Protein AF-A0A2X4U454-F1 (afdb_monomer_lite)

InterPro domains:
  IPR057238 Domain of unknown function DUF7916 [PF25509] (4-115)

pLDDT: mean 76.77, std 23.79, range [28.81, 98.44]

Radius of gyration: 18.76 Å; chains: 1; bounding box: 49×46×43 Å

Sequence (146 aa):
MTWGDKLVLVTGKMHGAGIVRESGSQLINERDIALFVENGADIVLLPAPGTIPGMSQEKVAALIAFTQQQGALAMTAIGTSQEGADVQTLRQIALMSKMAGADLHHIGDTGYLGLRCRKTSSPTAWRFAACATLIPAWLARLTASR

Structure (mmCIF, N/CA/C/O backbone):
data_AF-A0A2X4U454-F1
#
_entry.id   AF-A0A2X4U454-F1
#
loop_
_atom_site.group_PDB
_atom_site.id
_atom_site.type_symbol
_atom_site.label_atom_id
_atom_site.label_alt_id
_atom_site.label_comp_id
_atom_site.label_asym_id
_atom_site.label_entity_id
_atom_site.label_seq_id
_atom_site.pdbx_PDB_ins_code
_atom_site.Cartn_x
_atom_site.Cartn_y
_atom_site.Cartn_z
_atom_site.occupancy
_atom_site.B_iso_or_equiv
_atom_site.auth_seq_id
_atom_site.auth_comp_id
_atom_site.auth_asym_id
_atom_site.auth_atom_id
_atom_site.pdbx_PDB_model_num
ATOM 1 N N . MET A 1 1 ? -11.903 -8.002 14.519 1.00 58.75 1 MET A N 1
ATOM 2 C CA . MET A 1 1 ? -12.860 -7.477 13.523 1.00 58.75 1 MET A CA 1
ATOM 3 C C . MET A 1 1 ? -13.503 -8.672 12.830 1.00 58.75 1 MET A C 1
ATOM 5 O O . MET A 1 1 ? -12.766 -9.498 12.309 1.00 58.75 1 MET A O 1
ATOM 9 N N . THR A 1 2 ? -14.824 -8.844 12.904 1.00 68.81 2 THR A N 1
ATOM 10 C CA . THR A 1 2 ? -15.542 -9.952 12.244 1.00 68.81 2 THR A CA 1
ATOM 11 C C . THR A 1 2 ? -16.588 -9.369 11.297 1.00 68.81 2 THR A C 1
ATOM 13 O O . THR A 1 2 ? -17.513 -8.682 11.728 1.00 68.81 2 THR A O 1
ATOM 16 N N . TRP A 1 3 ? -16.400 -9.599 9.996 1.00 76.00 3 TRP A N 1
ATOM 17 C CA . TRP A 1 3 ? -17.219 -8.998 8.937 1.00 76.00 3 TRP A CA 1
ATOM 18 C C . TRP A 1 3 ? -18.470 -9.820 8.618 1.00 76.00 3 TRP A C 1
ATOM 20 O O . TRP A 1 3 ? -19.524 -9.236 8.405 1.00 76.00 3 TRP A O 1
ATOM 30 N N . GLY A 1 4 ? -18.409 -11.155 8.686 1.00 85.25 4 GLY A N 1
ATOM 31 C CA . GLY A 1 4 ? -19.569 -12.011 8.397 1.00 85.25 4 GLY A CA 1
ATOM 32 C C . GLY A 1 4 ? -20.170 -11.690 7.025 1.00 85.25 4 GLY A C 1
ATOM 33 O O . GLY A 1 4 ? -19.436 -11.638 6.044 1.00 85.25 4 GLY A O 1
ATOM 34 N N . ASP A 1 5 ? -21.471 -11.398 6.988 1.00 88.12 5 ASP A N 1
ATOM 35 C CA . ASP A 1 5 ? -22.212 -11.032 5.768 1.00 88.12 5 ASP A CA 1
ATOM 36 C C . ASP A 1 5 ? -22.156 -9.524 5.432 1.00 88.12 5 ASP A C 1
ATOM 38 O O . ASP A 1 5 ? -22.908 -9.037 4.585 1.00 88.12 5 ASP A O 1
ATOM 42 N N . LYS A 1 6 ? -21.307 -8.745 6.117 1.00 87.00 6 LYS A N 1
ATOM 43 C CA . LYS A 1 6 ? -21.176 -7.298 5.889 1.00 87.00 6 LYS A CA 1
ATOM 44 C C . LYS A 1 6 ? -20.309 -7.010 4.665 1.00 87.00 6 LYS A C 1
ATOM 46 O O . LYS A 1 6 ? -19.283 -7.652 4.448 1.00 87.00 6 LYS A O 1
ATOM 51 N N . LEU A 1 7 ? -20.705 -5.991 3.903 1.00 90.38 7 LEU A N 1
ATOM 52 C CA . LEU A 1 7 ? -19.894 -5.430 2.826 1.00 90.38 7 LEU A CA 1
ATOM 53 C C . LEU A 1 7 ? -18.606 -4.825 3.404 1.00 90.38 7 LEU A C 1
ATOM 55 O O . LEU A 1 7 ? -18.667 -4.148 4.426 1.00 90.38 7 LEU A O 1
ATOM 59 N N . VAL A 1 8 ? -17.477 -5.060 2.728 1.00 93.19 8 VAL A N 1
ATOM 60 C CA . VAL A 1 8 ? -16.178 -4.449 3.043 1.00 93.19 8 VAL A CA 1
ATOM 61 C C . VAL A 1 8 ? -15.881 -3.366 2.012 1.00 93.19 8 VAL A C 1
ATOM 63 O O . VAL A 1 8 ? -15.851 -3.641 0.809 1.00 9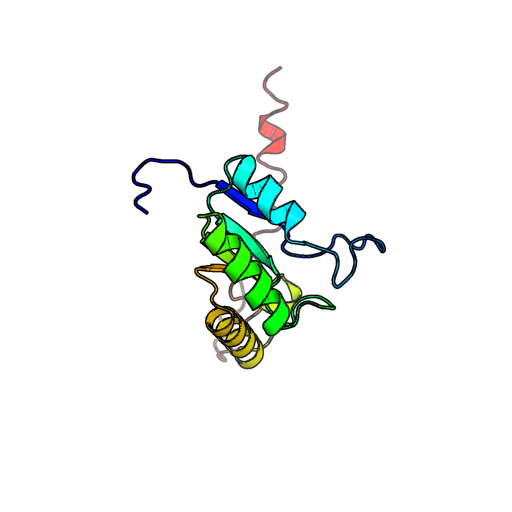3.19 8 VAL A O 1
ATOM 66 N N . LEU A 1 9 ? -15.639 -2.145 2.478 1.00 94.38 9 LEU A N 1
ATOM 67 C CA . LEU A 1 9 ? -15.281 -0.996 1.661 1.00 94.38 9 LEU A CA 1
ATOM 68 C C . LEU A 1 9 ? -13.766 -0.798 1.648 1.00 94.38 9 LEU A C 1
ATOM 70 O O . LEU A 1 9 ? -13.141 -0.468 2.655 1.00 94.38 9 LEU A O 1
ATOM 74 N N . VAL A 1 10 ? -13.182 -0.975 0.466 1.00 94.75 10 VAL A N 1
ATOM 75 C CA . VAL A 1 10 ? -11.762 -0.730 0.212 1.00 94.75 10 VAL A CA 1
ATOM 76 C C . VAL A 1 10 ? -11.627 0.541 -0.615 1.00 94.75 10 VAL A C 1
ATOM 78 O O . VAL A 1 10 ? -12.197 0.632 -1.701 1.00 94.75 10 VAL A O 1
ATOM 81 N N . THR A 1 11 ? -10.857 1.513 -0.136 1.00 93.69 11 THR A N 1
ATOM 82 C CA . THR A 1 11 ? -10.597 2.761 -0.869 1.00 93.69 11 THR A CA 1
ATOM 83 C C . THR A 1 11 ? -9.153 3.197 -0.700 1.00 93.69 11 THR A C 1
ATOM 85 O O . THR A 1 11 ? -8.499 2.856 0.278 1.00 93.69 11 THR A O 1
ATOM 88 N N . GLY A 1 12 ? -8.628 3.951 -1.654 1.00 90.12 12 GLY A N 1
ATOM 89 C CA . GLY A 1 12 ? -7.272 4.468 -1.581 1.00 90.12 12 GLY A CA 1
ATOM 90 C C . GLY A 1 12 ? -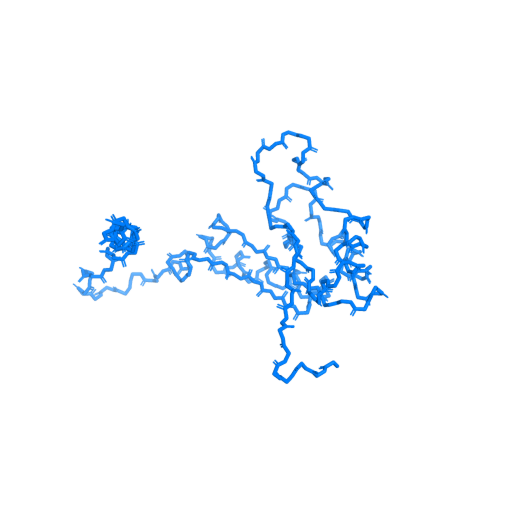6.690 4.719 -2.958 1.00 90.12 12 GLY A C 1
ATOM 91 O O . GLY A 1 12 ? -7.414 4.861 -3.944 1.00 90.12 12 GLY A O 1
ATOM 92 N N . LYS A 1 13 ? -5.361 4.785 -3.026 1.00 88.06 13 LYS A N 1
ATOM 93 C CA . LYS A 1 13 ? -4.642 5.093 -4.264 1.00 88.06 13 LYS A CA 1
ATOM 94 C C . LYS A 1 13 ? -3.514 4.093 -4.483 1.00 88.06 13 LYS A C 1
ATOM 96 O O . LYS A 1 13 ? -2.620 3.967 -3.655 1.00 88.06 13 LYS A O 1
ATOM 101 N N . MET A 1 14 ? -3.556 3.411 -5.626 1.00 80.88 14 MET A N 1
ATOM 102 C CA . MET A 1 14 ? -2.571 2.396 -6.020 1.00 80.88 14 MET A CA 1
ATOM 103 C C . MET A 1 14 ? -1.392 2.994 -6.797 1.00 80.88 14 MET A C 1
ATOM 105 O O . MET A 1 14 ? -0.245 2.608 -6.592 1.00 80.88 14 MET A O 1
ATOM 109 N N . HIS A 1 15 ? -1.666 3.956 -7.679 1.00 77.56 15 HIS A N 1
ATOM 110 C CA . HIS A 1 15 ? -0.680 4.674 -8.486 1.00 77.56 15 HIS A CA 1
ATOM 111 C C . HIS A 1 15 ? -1.224 6.055 -8.883 1.00 77.56 15 HIS A C 1
ATOM 113 O O . HIS A 1 15 ? -2.422 6.315 -8.780 1.00 77.56 15 HIS A O 1
ATOM 119 N N . GLY A 1 16 ? -0.345 6.950 -9.345 1.00 69.25 16 GLY A N 1
ATOM 120 C CA . GLY A 1 16 ? -0.750 8.240 -9.911 1.00 69.25 16 GLY A CA 1
ATOM 121 C C . GLY A 1 16 ? -1.204 8.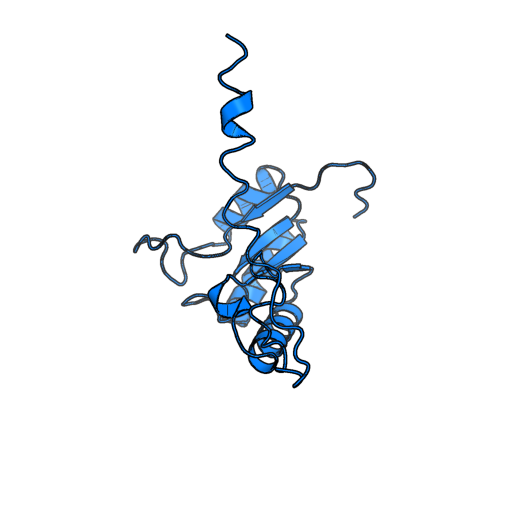107 -11.366 1.00 69.25 16 GLY A C 1
ATOM 122 O O . GLY A 1 16 ? -0.651 7.306 -12.117 1.00 69.25 16 GLY A O 1
ATOM 123 N N . ALA A 1 17 ? -2.179 8.914 -11.790 1.00 63.56 17 ALA A N 1
ATOM 124 C CA . ALA A 1 17 ? -2.674 8.958 -13.173 1.00 63.56 17 ALA A CA 1
ATOM 125 C C . ALA A 1 17 ? -1.826 9.863 -14.099 1.00 63.56 17 ALA A C 1
ATOM 127 O O . ALA A 1 17 ? -2.336 10.447 -15.050 1.00 63.56 17 ALA A O 1
ATOM 128 N N . GLY A 1 18 ? -0.535 10.048 -13.795 1.00 57.59 18 GLY A N 1
ATOM 129 C CA . GLY A 1 18 ? 0.345 10.952 -14.549 1.00 57.59 18 GLY A CA 1
ATOM 130 C C . GLY A 1 18 ? 0.074 12.450 -14.332 1.00 57.59 18 GLY A C 1
ATOM 131 O O . GLY A 1 18 ? 0.612 13.283 -15.059 1.00 57.59 18 GLY A O 1
ATOM 132 N N . ILE A 1 19 ? -0.730 12.818 -13.329 1.00 58.88 19 ILE A N 1
ATOM 133 C CA . ILE A 1 19 ? -0.966 14.215 -12.949 1.00 58.88 19 ILE A CA 1
ATOM 134 C C . ILE A 1 19 ? 0.257 14.718 -12.182 1.00 58.88 19 ILE A C 1
ATOM 136 O O . ILE A 1 19 ? 0.490 14.298 -11.057 1.00 58.88 19 ILE A O 1
ATOM 140 N N . VAL A 1 20 ? 1.007 15.663 -12.759 1.00 57.28 20 VAL A N 1
ATOM 141 C CA . VAL A 1 20 ? 2.272 16.196 -12.203 1.00 57.28 20 VAL A CA 1
ATOM 142 C C . VAL A 1 20 ? 2.155 16.633 -10.734 1.00 57.28 20 VAL A C 1
ATOM 144 O O . VAL A 1 20 ? 3.107 16.485 -9.976 1.00 57.28 20 VAL A O 1
ATOM 147 N N . ARG A 1 21 ? 0.985 17.134 -10.316 1.00 57.94 21 ARG A N 1
ATOM 148 C CA . ARG A 1 21 ? 0.710 17.553 -8.928 1.00 57.94 21 ARG A CA 1
ATOM 149 C C . ARG A 1 21 ? 0.427 16.402 -7.956 1.00 57.94 21 ARG A C 1
ATOM 151 O O . ARG A 1 21 ? 0.615 16.580 -6.763 1.00 57.94 21 ARG A O 1
ATOM 158 N N . GLU A 1 22 ? 0.003 15.245 -8.455 1.00 58.25 22 GLU A N 1
ATOM 159 C CA . GLU A 1 22 ? -0.174 14.010 -7.676 1.00 58.25 22 GLU A CA 1
ATOM 160 C C . GLU A 1 22 ? 0.997 13.030 -7.873 1.00 58.25 22 GLU A C 1
ATOM 162 O O . GLU A 1 22 ? 1.003 11.923 -7.332 1.00 58.25 22 GLU A O 1
ATOM 167 N N . SER A 1 23 ? 2.000 13.421 -8.662 1.00 56.25 23 SER A N 1
ATOM 168 C CA . SER A 1 23 ? 3.168 12.601 -8.950 1.00 56.25 23 SER A CA 1
ATOM 169 C C . SER A 1 23 ? 4.115 12.557 -7.753 1.00 56.25 23 SER A C 1
ATOM 171 O O . SER A 1 23 ? 4.579 13.577 -7.245 1.00 56.25 23 SER A O 1
ATOM 173 N N . GLY A 1 24 ? 4.465 11.342 -7.344 1.00 61.22 24 GLY A N 1
ATOM 174 C CA . GLY A 1 24 ? 5.492 11.083 -6.346 1.00 61.22 24 GLY A CA 1
ATOM 175 C C . GLY A 1 24 ? 4.970 11.027 -4.910 1.00 61.22 24 GLY A C 1
ATOM 176 O O . GLY A 1 24 ? 3.968 10.376 -4.619 1.00 61.22 24 GLY A O 1
ATOM 177 N N . SER A 1 25 ? 5.667 11.688 -3.983 1.00 58.22 25 SER A N 1
ATOM 178 C CA . SER A 1 25 ? 5.425 11.558 -2.540 1.00 58.22 25 SER A CA 1
ATOM 179 C C . SER A 1 25 ? 4.088 12.146 -2.058 1.00 58.22 25 SER A C 1
ATOM 181 O O . SER A 1 25 ? 3.744 11.960 -0.895 1.00 58.22 25 SER A O 1
ATOM 183 N N . GLN A 1 26 ? 3.318 12.828 -2.903 1.00 68.50 26 GLN A N 1
ATOM 184 C CA . GLN A 1 26 ? 2.059 13.470 -2.505 1.00 68.50 26 GLN A CA 1
ATOM 185 C C . GLN A 1 26 ? 0.809 12.726 -2.984 1.00 68.50 26 GLN A C 1
ATOM 187 O O . GLN A 1 26 ? -0.287 13.260 -2.859 1.00 68.50 26 GLN A O 1
ATOM 192 N N . LEU A 1 27 ? 0.948 11.501 -3.507 1.00 81.56 27 LEU A N 1
ATOM 193 C CA . LEU A 1 27 ? -0.201 10.759 -4.027 1.00 81.56 27 LEU A CA 1
ATOM 194 C C . LEU A 1 27 ? -1.287 10.548 -2.958 1.00 81.56 27 LEU A C 1
ATOM 196 O O . LEU A 1 27 ? -2.462 10.778 -3.238 1.00 81.56 27 LEU A O 1
ATOM 200 N N . ILE A 1 28 ? -0.877 10.124 -1.759 1.00 87.94 28 ILE A N 1
ATOM 201 C CA . ILE A 1 28 ? -1.737 9.868 -0.601 1.00 87.94 28 ILE A CA 1
ATOM 202 C C . ILE A 1 28 ? -1.042 10.346 0.677 1.00 87.94 28 ILE A C 1
ATOM 204 O O . ILE A 1 28 ? 0.166 10.140 0.850 1.00 87.94 28 ILE A O 1
ATOM 208 N N . ASN A 1 29 ? -1.795 11.007 1.553 1.00 91.12 29 ASN A N 1
ATOM 209 C CA . ASN A 1 29 ? -1.330 11.506 2.846 1.00 91.12 29 ASN A CA 1
ATOM 210 C C . ASN A 1 29 ? -2.322 11.160 3.976 1.00 91.12 29 ASN A C 1
ATOM 212 O O . ASN A 1 29 ? -3.417 10.666 3.727 1.00 91.12 29 ASN A O 1
ATOM 216 N N . GLU A 1 30 ? -1.944 11.437 5.224 1.00 94.25 30 GLU A N 1
ATOM 217 C CA . GLU A 1 30 ? -2.760 11.138 6.413 1.00 94.25 30 GLU A CA 1
ATOM 218 C C . GLU A 1 30 ? -4.148 11.795 6.395 1.00 94.25 30 GLU A C 1
ATOM 220 O O . GLU A 1 30 ? -5.107 11.203 6.877 1.00 94.25 30 GLU A O 1
ATOM 225 N N . ARG A 1 31 ? -4.303 12.983 5.795 1.00 93.81 31 ARG A N 1
ATOM 226 C CA . ARG A 1 31 ? -5.618 13.636 5.675 1.00 93.81 31 ARG A CA 1
ATOM 227 C C . ARG A 1 31 ? -6.530 12.871 4.727 1.00 93.81 31 ARG A C 1
ATOM 229 O O . ARG A 1 31 ? -7.705 12.714 5.032 1.00 93.81 31 ARG A O 1
ATOM 236 N N . ASP A 1 32 ? -5.992 12.375 3.613 1.00 93.50 32 ASP A N 1
ATOM 237 C CA . ASP A 1 32 ? -6.758 11.529 2.691 1.00 93.50 32 ASP A CA 1
ATOM 238 C C . ASP A 1 32 ? -7.205 10.246 3.403 1.00 93.50 32 ASP A C 1
ATOM 240 O O . ASP A 1 32 ? -8.361 9.850 3.299 1.00 93.50 32 ASP A O 1
ATOM 244 N N . ILE A 1 33 ? -6.304 9.635 4.182 1.00 95.88 33 ILE A N 1
ATOM 245 C CA . ILE A 1 33 ? -6.594 8.433 4.975 1.00 95.88 33 ILE A CA 1
ATOM 246 C C . ILE A 1 33 ? -7.692 8.713 6.004 1.00 95.88 33 ILE A C 1
ATOM 248 O O . ILE A 1 33 ? -8.650 7.949 6.088 1.00 95.88 33 ILE A O 1
ATOM 252 N N . ALA A 1 34 ? -7.586 9.809 6.758 1.00 96.56 34 ALA A N 1
ATOM 253 C CA . ALA A 1 34 ? -8.602 10.198 7.730 1.00 96.56 34 ALA A CA 1
ATOM 254 C C . ALA A 1 34 ? -9.968 10.377 7.057 1.00 96.56 34 ALA A C 1
ATOM 256 O O . ALA A 1 34 ? -10.940 9.777 7.505 1.00 96.56 34 ALA A O 1
ATOM 257 N N . LEU A 1 35 ? -10.018 11.089 5.926 1.00 96.56 35 LEU A N 1
ATOM 258 C CA . LEU A 1 35 ? -11.244 11.265 5.148 1.00 96.56 35 LEU A CA 1
ATOM 259 C C . LEU A 1 35 ? -11.820 9.928 4.672 1.00 96.56 35 LEU A C 1
ATOM 261 O O . LEU A 1 35 ? -13.028 9.727 4.746 1.00 96.56 35 LEU A O 1
ATOM 265 N N . PHE A 1 36 ? -10.990 9.002 4.194 1.00 95.81 36 PHE A N 1
ATOM 266 C CA . PHE A 1 36 ? -11.458 7.680 3.783 1.00 95.81 36 PHE A CA 1
ATOM 267 C C . PHE A 1 36 ? -12.120 6.930 4.935 1.00 95.81 36 PHE A C 1
ATOM 269 O O . PHE A 1 36 ? -13.245 6.455 4.783 1.00 95.81 36 PHE A O 1
ATOM 276 N N . VAL A 1 37 ? -11.453 6.863 6.086 1.00 96.00 37 VAL A N 1
ATOM 277 C CA . VAL A 1 37 ? -11.966 6.142 7.257 1.00 96.00 37 VAL A CA 1
ATOM 278 C C . VAL A 1 37 ? -13.216 6.823 7.824 1.00 96.00 37 VAL A C 1
ATOM 280 O O . VAL A 1 37 ? -14.200 6.144 8.104 1.00 96.00 37 VAL A O 1
ATOM 283 N N . GLU A 1 38 ? -13.242 8.157 7.899 1.00 96.44 38 GLU A N 1
ATOM 284 C CA . GLU A 1 38 ? -14.419 8.938 8.316 1.00 96.44 38 GLU A CA 1
ATOM 285 C C . GLU A 1 38 ? -15.642 8.694 7.418 1.00 96.44 38 GLU A C 1
ATOM 287 O O . GLU A 1 38 ? -16.774 8.706 7.898 1.00 96.44 38 GLU A O 1
ATOM 292 N N . ASN A 1 39 ? -15.425 8.426 6.126 1.00 95.88 39 ASN A N 1
ATOM 293 C CA . ASN A 1 39 ? -16.485 8.092 5.169 1.00 95.88 39 ASN A CA 1
ATOM 294 C C . ASN A 1 39 ? -16.833 6.588 5.136 1.00 95.88 39 ASN A C 1
ATOM 296 O O . ASN A 1 39 ? -17.590 6.157 4.266 1.00 95.88 39 ASN A O 1
ATOM 300 N N . GLY A 1 40 ? -16.319 5.790 6.078 1.00 94.31 40 GLY A N 1
ATOM 301 C CA . GLY A 1 40 ? -16.664 4.376 6.234 1.00 94.31 40 GLY A CA 1
ATOM 302 C C . GLY A 1 40 ? -15.744 3.405 5.497 1.00 94.31 40 GLY A C 1
ATOM 303 O O . GLY A 1 40 ? -16.165 2.293 5.197 1.00 94.31 40 GLY A O 1
ATOM 304 N N . ALA A 1 41 ? -14.513 3.801 5.169 1.00 96.12 41 ALA A N 1
ATOM 305 C CA . ALA A 1 41 ? -13.527 2.860 4.654 1.00 96.12 41 ALA A CA 1
ATOM 306 C C . ALA A 1 41 ? -13.091 1.860 5.727 1.00 96.12 41 ALA A C 1
ATOM 308 O O . ALA A 1 41 ? -12.589 2.232 6.787 1.00 96.12 41 ALA A O 1
ATOM 309 N N . ASP A 1 42 ? -13.192 0.585 5.381 1.00 96.56 42 ASP A N 1
ATOM 310 C CA . ASP A 1 42 ? -12.794 -0.533 6.227 1.00 96.56 42 ASP A CA 1
ATOM 311 C C . ASP A 1 42 ? -11.328 -0.914 6.004 1.00 96.56 42 ASP A C 1
ATOM 313 O O . ASP A 1 42 ? -10.622 -1.373 6.908 1.00 96.56 42 ASP A O 1
ATOM 317 N N . ILE A 1 43 ? -10.874 -0.726 4.762 1.00 97.44 43 ILE A N 1
ATOM 318 C CA . ILE A 1 43 ? -9.518 -1.005 4.313 1.00 97.44 43 ILE A CA 1
ATOM 319 C C . ILE A 1 43 ? -9.029 0.174 3.479 1.00 97.44 43 ILE A C 1
ATOM 321 O O . ILE A 1 43 ? -9.677 0.583 2.511 1.00 97.44 43 ILE A O 1
ATOM 325 N N . VAL A 1 44 ? -7.845 0.678 3.813 1.00 97.44 44 VAL A N 1
ATOM 326 C CA . VAL A 1 44 ? -7.182 1.733 3.050 1.00 97.44 44 VAL A CA 1
ATOM 327 C C . VAL A 1 44 ? -6.093 1.134 2.165 1.00 97.44 44 VAL A C 1
ATOM 329 O O . VAL A 1 44 ? -5.189 0.445 2.639 1.00 97.44 44 VAL A O 1
ATOM 332 N N . LEU A 1 45 ? -6.185 1.404 0.864 1.00 96.00 45 LEU A N 1
ATOM 333 C CA . LEU A 1 45 ? -5.240 0.967 -0.154 1.00 96.00 45 LEU A CA 1
ATOM 334 C C . LEU A 1 45 ? -4.116 1.999 -0.318 1.00 96.00 45 LEU A C 1
ATOM 336 O O . LEU A 1 45 ? -4.344 3.148 -0.704 1.00 96.00 45 LEU A O 1
ATOM 340 N N . LEU A 1 46 ? -2.889 1.554 -0.066 1.00 95.50 46 LEU A N 1
ATOM 341 C CA . LEU A 1 46 ? -1.655 2.321 -0.163 1.00 95.50 46 LEU A CA 1
ATOM 342 C C . LEU A 1 46 ? -0.742 1.733 -1.255 1.00 95.50 46 LEU A C 1
ATOM 344 O O . LEU A 1 46 ? -0.722 0.515 -1.457 1.00 95.50 46 LEU A O 1
ATOM 348 N N . PRO A 1 47 ? 0.082 2.545 -1.933 1.00 94.31 47 PRO A N 1
ATOM 349 C CA . PRO A 1 47 ? 1.122 2.020 -2.808 1.00 94.31 47 PRO A CA 1
ATOM 350 C C . PRO A 1 47 ? 2.161 1.246 -1.988 1.00 94.31 47 PRO A C 1
ATOM 352 O O . PRO A 1 47 ? 2.599 1.707 -0.931 1.00 94.31 47 PRO A O 1
ATOM 355 N N . ALA A 1 48 ? 2.574 0.076 -2.469 1.00 95.56 48 ALA A N 1
ATOM 356 C CA . ALA A 1 48 ? 3.640 -0.687 -1.827 1.00 95.56 48 ALA A CA 1
ATOM 357 C C . ALA A 1 48 ? 4.999 0.058 -1.868 1.00 95.56 48 ALA A C 1
ATOM 359 O O . ALA A 1 48 ? 5.220 0.919 -2.726 1.00 95.56 48 ALA A O 1
ATOM 360 N N . PRO A 1 49 ? 5.951 -0.269 -0.974 1.00 95.56 49 PRO A N 1
ATOM 361 C CA . PRO A 1 49 ? 7.269 0.359 -0.980 1.00 95.56 49 PRO A CA 1
ATOM 362 C C . PRO A 1 49 ? 7.996 0.180 -2.319 1.00 95.56 49 PRO A C 1
ATOM 364 O O . PRO A 1 49 ? 8.072 -0.925 -2.859 1.00 95.56 49 PRO A O 1
ATOM 367 N N . GLY A 1 50 ? 8.555 1.273 -2.841 1.00 92.19 50 GLY A N 1
ATOM 368 C CA . GLY A 1 50 ? 9.356 1.272 -4.067 1.00 92.19 50 GLY A CA 1
ATOM 369 C C . GLY A 1 50 ? 8.570 1.127 -5.375 1.00 92.19 50 GLY A C 1
ATOM 370 O O . GLY A 1 50 ? 9.191 1.008 -6.429 1.00 92.19 50 GLY A O 1
ATOM 371 N N . THR A 1 51 ? 7.233 1.147 -5.352 1.00 90.31 51 THR A N 1
ATOM 372 C CA . THR A 1 51 ? 6.420 1.009 -6.577 1.00 90.31 51 THR A CA 1
ATOM 373 C C . THR A 1 51 ? 6.122 2.334 -7.266 1.00 90.31 51 THR A C 1
ATOM 375 O O . THR A 1 51 ? 5.942 2.365 -8.483 1.00 90.31 51 THR A O 1
ATOM 378 N N . ILE A 1 52 ? 6.125 3.434 -6.510 1.00 88.25 52 ILE A N 1
ATOM 379 C CA . ILE A 1 52 ? 5.983 4.798 -7.021 1.00 88.25 52 ILE A CA 1
ATOM 380 C C . ILE A 1 52 ? 7.036 5.725 -6.389 1.00 88.25 52 ILE A C 1
ATOM 382 O O . ILE A 1 52 ? 7.513 5.451 -5.280 1.00 88.25 52 ILE A O 1
ATOM 386 N N . PRO A 1 53 ? 7.399 6.847 -7.042 1.00 86.19 53 PRO A N 1
ATOM 387 C CA . PRO A 1 53 ? 8.382 7.772 -6.490 1.00 86.19 53 PRO A CA 1
ATOM 388 C C . PRO A 1 53 ? 7.963 8.299 -5.111 1.00 86.19 53 PRO A C 1
ATOM 390 O O . PRO A 1 53 ? 6.819 8.689 -4.896 1.00 86.19 53 PRO A O 1
ATOM 393 N N . GLY A 1 54 ? 8.897 8.334 -4.161 1.00 86.75 54 GLY A N 1
ATOM 394 C CA . GLY A 1 54 ? 8.644 8.896 -2.833 1.00 86.75 54 GLY A CA 1
ATOM 395 C C . GLY A 1 54 ? 7.798 8.029 -1.893 1.00 86.75 54 GLY A C 1
ATOM 396 O O . GLY A 1 54 ? 7.355 8.551 -0.870 1.00 86.75 54 GLY A O 1
ATOM 397 N N . MET A 1 55 ? 7.582 6.746 -2.207 1.00 91.12 55 MET A N 1
ATOM 398 C CA . MET A 1 55 ? 7.061 5.736 -1.274 1.00 91.12 55 MET A CA 1
ATOM 399 C C . MET A 1 55 ? 8.191 4.832 -0.778 1.00 91.12 55 MET A C 1
ATOM 401 O O . MET A 1 55 ? 8.389 3.722 -1.274 1.00 91.12 55 MET A O 1
ATOM 405 N N . SER A 1 56 ? 8.962 5.339 0.189 1.00 94.62 56 SER A N 1
ATOM 406 C CA . SER A 1 56 ? 9.936 4.523 0.922 1.00 94.62 56 SER A CA 1
ATOM 407 C C . SER A 1 56 ? 9.232 3.570 1.890 1.00 94.62 56 SER A C 1
ATOM 409 O O . SER A 1 56 ? 8.055 3.755 2.211 1.00 94.62 56 SER A O 1
ATOM 411 N N . GLN A 1 57 ? 9.953 2.564 2.382 1.00 96.69 57 GLN A N 1
ATOM 412 C CA . GLN A 1 57 ? 9.404 1.620 3.352 1.00 96.69 57 GLN A CA 1
ATOM 413 C C . GLN A 1 57 ? 8.974 2.318 4.649 1.00 96.69 57 GLN A C 1
ATOM 415 O O . GLN A 1 57 ? 7.907 2.019 5.174 1.00 96.69 57 GLN A O 1
ATOM 420 N N . GLU A 1 58 ? 9.753 3.286 5.128 1.00 97.19 58 GLU A N 1
ATOM 421 C CA . GLU A 1 58 ? 9.490 4.044 6.357 1.00 97.19 58 GLU A CA 1
ATOM 422 C C . GLU A 1 58 ? 8.228 4.886 6.218 1.00 97.19 58 GLU A C 1
ATOM 424 O O . GLU A 1 58 ? 7.393 4.935 7.119 1.00 97.19 58 GLU A O 1
ATOM 429 N N . LYS A 1 59 ? 8.060 5.527 5.061 1.00 95.06 59 LYS A N 1
ATOM 430 C CA . LYS A 1 59 ? 6.872 6.326 4.799 1.00 95.06 59 LYS A CA 1
ATOM 431 C C . LYS A 1 59 ? 5.624 5.459 4.701 1.00 95.06 59 LYS A C 1
ATOM 433 O O . LYS A 1 59 ? 4.598 5.808 5.276 1.00 95.06 59 LYS A O 1
ATOM 438 N N . VAL A 1 60 ? 5.701 4.349 3.969 1.00 96.81 60 VAL A N 1
ATOM 439 C CA . VAL A 1 60 ? 4.577 3.413 3.868 1.00 96.81 60 VAL A CA 1
ATOM 440 C C . VAL A 1 60 ? 4.241 2.857 5.254 1.00 96.81 60 VAL A C 1
ATOM 442 O O . VAL A 1 60 ? 3.067 2.812 5.601 1.00 96.81 60 VAL A O 1
ATOM 445 N N . ALA A 1 61 ? 5.241 2.550 6.085 1.00 98.25 61 ALA A N 1
ATOM 446 C CA . ALA A 1 61 ? 5.029 2.129 7.468 1.00 98.25 61 ALA A CA 1
ATOM 447 C C . ALA A 1 61 ? 4.326 3.199 8.319 1.00 98.25 61 ALA A C 1
ATOM 449 O O . ALA A 1 61 ? 3.408 2.873 9.066 1.00 98.25 61 ALA A O 1
ATOM 450 N N . ALA A 1 62 ? 4.694 4.476 8.172 1.00 97.88 62 ALA A N 1
ATOM 451 C CA . ALA A 1 62 ? 4.020 5.577 8.862 1.00 97.88 62 ALA A CA 1
ATOM 452 C C . ALA A 1 62 ? 2.541 5.700 8.447 1.00 97.88 62 ALA A C 1
ATOM 454 O O . ALA A 1 62 ? 1.666 5.801 9.304 1.00 97.88 62 ALA A O 1
ATOM 455 N N . LEU A 1 63 ? 2.245 5.611 7.144 1.00 97.25 63 LEU A N 1
ATOM 456 C CA . LEU A 1 63 ? 0.871 5.655 6.627 1.00 97.25 63 LEU A CA 1
ATOM 457 C C . LEU A 1 63 ? 0.039 4.442 7.074 1.00 97.25 63 LEU A C 1
ATOM 459 O O . LEU A 1 63 ? -1.143 4.587 7.389 1.00 97.25 63 LEU A O 1
ATOM 463 N N . ILE A 1 64 ? 0.648 3.255 7.123 1.00 98.31 64 ILE A N 1
ATOM 464 C CA . ILE A 1 64 ? 0.017 2.033 7.637 1.00 98.31 64 ILE A CA 1
ATOM 465 C C . ILE A 1 64 ? -0.309 2.192 9.123 1.00 98.31 64 ILE A C 1
ATOM 467 O O . ILE A 1 64 ? -1.449 1.965 9.521 1.00 98.31 64 ILE A O 1
ATOM 471 N N . ALA A 1 65 ? 0.660 2.631 9.928 1.00 98.44 65 ALA A N 1
ATOM 472 C CA . ALA A 1 65 ? 0.462 2.841 11.356 1.00 98.44 65 ALA A CA 1
ATOM 473 C C . ALA A 1 65 ? -0.654 3.862 11.620 1.00 98.44 65 ALA A C 1
ATOM 475 O O . ALA A 1 65 ? -1.519 3.617 12.458 1.00 98.44 65 ALA A O 1
ATOM 476 N N . PHE A 1 66 ? -0.680 4.963 10.863 1.00 98.25 66 PHE A N 1
ATOM 477 C CA . PHE A 1 66 ? -1.754 5.951 10.939 1.00 98.25 66 PHE A CA 1
ATOM 478 C C . PHE A 1 66 ? -3.117 5.348 10.560 1.00 98.25 66 PHE A C 1
ATOM 480 O O . PHE A 1 66 ? -4.088 5.511 11.290 1.00 98.25 66 PHE A O 1
ATOM 487 N N . THR A 1 67 ? -3.193 4.576 9.470 1.00 97.88 67 THR A N 1
ATOM 488 C CA . THR A 1 67 ? -4.424 3.873 9.052 1.00 97.88 67 THR A CA 1
ATOM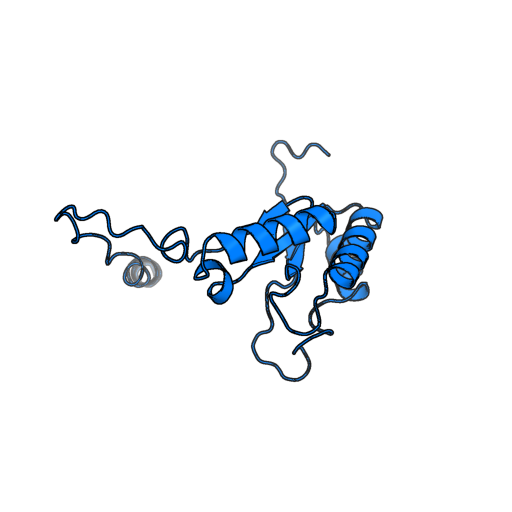 489 C C . THR A 1 67 ? -4.968 2.969 10.162 1.00 97.88 67 THR A C 1
ATOM 491 O O . THR A 1 67 ? -6.155 3.013 10.484 1.00 97.88 67 THR A O 1
ATOM 494 N N . GLN A 1 68 ? -4.090 2.179 10.779 1.00 97.88 68 GLN A N 1
ATOM 495 C CA . GLN A 1 68 ? -4.451 1.247 11.847 1.00 97.88 68 GLN A CA 1
ATOM 496 C C . GLN A 1 68 ? -4.876 1.976 13.129 1.00 97.88 68 GLN A C 1
ATOM 498 O O . GLN A 1 68 ? -5.807 1.532 13.800 1.00 97.88 68 GLN A O 1
ATOM 503 N N . GLN A 1 69 ? -4.261 3.121 13.448 1.00 97.81 69 GLN A N 1
ATOM 504 C CA . GLN A 1 69 ? -4.689 3.988 14.556 1.00 97.81 69 GLN A CA 1
ATOM 505 C C . GLN A 1 69 ? -6.101 4.551 14.349 1.00 97.81 69 GLN A C 1
ATOM 507 O O . GLN A 1 69 ? -6.840 4.695 15.320 1.00 97.81 69 GLN A O 1
ATOM 512 N N . GLN A 1 70 ? -6.499 4.797 13.098 1.00 96.44 70 GLN A N 1
ATOM 513 C CA . GLN A 1 70 ? -7.858 5.217 12.742 1.00 96.44 70 GLN A CA 1
ATOM 514 C C . GLN A 1 70 ? -8.879 4.061 12.787 1.00 96.44 70 GLN A C 1
ATOM 516 O O . GLN A 1 70 ? -10.072 4.292 12.612 1.00 96.44 70 GLN A O 1
ATOM 521 N N . GLY A 1 71 ? -8.442 2.821 13.043 1.00 95.75 71 GLY A N 1
ATOM 522 C CA . GLY A 1 71 ? -9.314 1.649 13.165 1.00 95.75 71 GLY A CA 1
ATOM 523 C C . GLY A 1 71 ? -9.612 0.917 11.851 1.00 95.75 71 GLY A C 1
ATOM 524 O O . GLY A 1 71 ? -10.461 0.025 11.850 1.00 95.75 71 GLY A O 1
ATOM 525 N N . ALA A 1 72 ? -8.914 1.252 10.762 1.00 97.06 72 ALA A N 1
ATOM 526 C CA . ALA A 1 72 ? -9.018 0.571 9.470 1.00 97.06 72 ALA A CA 1
ATOM 527 C C . ALA A 1 72 ? -7.827 -0.371 9.225 1.00 97.06 72 ALA A C 1
ATOM 529 O O . ALA A 1 72 ? -6.756 -0.218 9.814 1.00 97.06 72 ALA A O 1
ATOM 530 N N . LEU A 1 73 ? -7.994 -1.349 8.331 1.00 97.69 73 LEU A N 1
ATOM 531 C CA . LEU A 1 73 ? -6.884 -2.195 7.879 1.00 97.69 73 LEU A CA 1
ATOM 532 C C . LEU A 1 73 ? -6.100 -1.500 6.765 1.00 97.69 73 LEU A C 1
ATOM 534 O O . LEU A 1 73 ? -6.669 -0.770 5.953 1.00 97.69 73 LEU A O 1
ATOM 538 N N . ALA A 1 74 ? -4.804 -1.776 6.670 1.00 97.88 74 ALA A N 1
ATOM 539 C CA . ALA A 1 74 ? -3.967 -1.246 5.605 1.00 97.88 74 ALA A CA 1
ATOM 540 C C . ALA A 1 74 ? -3.630 -2.325 4.569 1.00 97.88 74 ALA A C 1
ATOM 542 O O . ALA A 1 74 ? -3.056 -3.375 4.878 1.00 97.88 74 ALA A O 1
ATOM 543 N N . MET A 1 75 ? -3.935 -2.040 3.305 1.00 97.69 75 MET A N 1
ATOM 544 C CA . MET A 1 75 ? -3.582 -2.883 2.171 1.00 97.69 75 MET A CA 1
ATOM 545 C C . MET A 1 75 ? -2.549 -2.181 1.302 1.00 97.69 75 MET A C 1
ATOM 547 O O . MET A 1 75 ? -2.770 -1.073 0.834 1.00 97.69 75 MET A O 1
ATOM 551 N N . THR A 1 76 ? -1.433 -2.845 1.037 1.00 96.62 76 THR A N 1
ATOM 552 C CA . THR A 1 76 ? -0.462 -2.367 0.044 1.00 96.62 76 THR A CA 1
ATOM 553 C C . THR A 1 76 ? -0.789 -2.941 -1.323 1.00 96.62 76 THR A C 1
ATOM 555 O O . THR A 1 76 ? -1.236 -4.081 -1.407 1.00 96.62 76 THR A O 1
ATOM 558 N N . ALA A 1 77 ? -0.548 -2.190 -2.392 1.00 93.75 77 ALA A N 1
ATOM 559 C CA . ALA A 1 77 ? -0.791 -2.647 -3.753 1.00 93.75 77 ALA A CA 1
ATOM 560 C C . ALA A 1 77 ? 0.402 -2.376 -4.674 1.00 93.75 77 ALA A C 1
ATOM 562 O O . ALA A 1 77 ? 1.111 -1.371 -4.540 1.00 93.75 77 ALA A O 1
ATOM 563 N N . ILE A 1 78 ? 0.603 -3.288 -5.620 1.00 92.31 78 ILE A N 1
ATOM 564 C CA . ILE A 1 78 ? 1.506 -3.125 -6.759 1.00 92.31 78 ILE A CA 1
ATOM 565 C C . ILE A 1 78 ? 0.679 -2.961 -8.039 1.00 92.31 78 ILE A C 1
ATOM 567 O O . ILE A 1 78 ? -0.459 -3.415 -8.079 1.00 92.31 78 ILE A O 1
ATOM 571 N N . GLY A 1 79 ? 1.234 -2.305 -9.061 1.00 87.12 79 GLY A N 1
ATOM 572 C CA . GLY A 1 79 ? 0.588 -2.189 -10.372 1.00 87.12 79 GLY A CA 1
ATOM 573 C C . GLY A 1 79 ? 1.219 -3.098 -11.428 1.00 87.12 79 GLY A C 1
ATOM 574 O O . GLY A 1 79 ? 2.270 -3.706 -11.203 1.00 87.12 79 GLY A O 1
ATOM 575 N N . THR A 1 80 ? 0.631 -3.101 -12.628 1.00 84.69 80 THR A N 1
ATOM 576 C CA . THR A 1 80 ? 1.017 -3.924 -13.792 1.00 84.69 80 THR A CA 1
ATOM 577 C C . THR A 1 80 ? 2.525 -3.965 -14.064 1.00 84.69 80 THR A C 1
ATOM 579 O O . THR A 1 80 ? 3.079 -5.024 -14.356 1.00 84.69 80 THR A O 1
ATOM 582 N N . SER A 1 81 ? 3.234 -2.836 -13.938 1.00 83.81 81 SER A N 1
ATOM 583 C CA . SER A 1 81 ? 4.689 -2.788 -14.157 1.00 83.81 81 SER A CA 1
ATOM 584 C C . SER A 1 81 ? 5.487 -3.651 -13.177 1.00 83.81 81 SER A C 1
ATOM 586 O O . SER A 1 81 ? 6.506 -4.222 -13.556 1.00 83.81 81 SER A O 1
ATOM 588 N N . GLN A 1 82 ? 5.044 -3.750 -11.923 1.00 88.94 82 GLN A N 1
ATOM 589 C CA . GLN A 1 82 ? 5.687 -4.569 -10.894 1.00 88.94 82 GLN A CA 1
ATOM 590 C C . GLN A 1 82 ? 5.197 -6.015 -10.947 1.00 88.94 82 GLN A C 1
ATOM 592 O O . GLN A 1 82 ? 5.983 -6.924 -10.707 1.00 88.94 82 GLN A O 1
ATOM 597 N N . GLU A 1 83 ? 3.936 -6.238 -11.317 1.00 85.38 83 GLU A N 1
ATOM 598 C CA . GLU A 1 83 ? 3.387 -7.578 -11.573 1.00 85.38 83 GLU A CA 1
ATOM 599 C C . GLU A 1 83 ? 4.149 -8.304 -12.692 1.00 85.38 83 GLU A C 1
ATOM 601 O O . GLU A 1 83 ? 4.348 -9.515 -12.630 1.00 85.38 83 GLU A O 1
ATOM 606 N N . GLY A 1 84 ? 4.619 -7.544 -13.688 1.00 83.69 84 GLY A N 1
ATOM 607 C CA . GLY A 1 84 ? 5.492 -7.980 -14.779 1.00 83.69 84 GLY A CA 1
ATOM 608 C C . GLY A 1 84 ? 6.949 -8.274 -14.404 1.00 83.69 84 GLY A C 1
ATOM 609 O O . GLY A 1 84 ? 7.707 -8.731 -15.262 1.00 83.69 84 GLY A O 1
ATOM 610 N N . ALA A 1 85 ? 7.370 -7.961 -13.177 1.00 88.00 85 ALA A N 1
ATOM 611 C CA . ALA A 1 85 ? 8.761 -8.093 -12.760 1.00 88.00 85 ALA A CA 1
ATOM 612 C C . ALA A 1 85 ? 9.138 -9.550 -12.454 1.00 88.00 85 ALA A C 1
ATOM 614 O O . ALA A 1 85 ? 8.300 -10.447 -12.341 1.00 88.00 85 ALA A O 1
ATOM 615 N N . ASP A 1 86 ? 10.437 -9.805 -12.301 1.00 88.69 86 ASP A N 1
ATOM 616 C CA . ASP A 1 86 ? 10.891 -11.129 -11.910 1.00 88.69 86 ASP A CA 1
ATOM 617 C C . ASP A 1 86 ? 10.463 -11.492 -10.472 1.00 88.69 86 ASP A C 1
ATOM 619 O O . ASP A 1 86 ? 10.114 -10.655 -9.634 1.00 88.69 86 ASP A O 1
ATOM 623 N N . VAL A 1 87 ? 10.510 -12.793 -10.179 1.00 88.56 87 VAL A N 1
ATOM 624 C CA . VAL A 1 87 ? 10.074 -13.362 -8.895 1.00 88.56 87 VAL A CA 1
ATOM 625 C C . VAL A 1 87 ? 10.826 -12.753 -7.705 1.00 88.56 87 VAL A C 1
ATOM 627 O O . VAL A 1 87 ? 10.262 -12.651 -6.614 1.00 88.56 87 VAL A O 1
ATOM 630 N N . GLN A 1 88 ? 12.100 -12.385 -7.871 1.00 93.88 88 GLN A N 1
ATOM 631 C CA . GLN A 1 88 ? 12.895 -11.808 -6.791 1.00 93.88 88 GLN A CA 1
ATOM 632 C C . GLN A 1 88 ? 12.411 -10.396 -6.465 1.00 93.88 88 GLN A C 1
ATOM 634 O O . GLN A 1 88 ? 12.224 -10.102 -5.284 1.00 93.88 88 GLN A O 1
ATOM 639 N N . THR A 1 89 ? 12.125 -9.570 -7.474 1.00 92.31 89 THR A N 1
ATOM 640 C CA . THR A 1 89 ? 11.530 -8.241 -7.272 1.00 92.31 89 THR A CA 1
ATOM 641 C C . THR A 1 89 ? 10.183 -8.328 -6.561 1.00 92.31 89 THR A C 1
ATOM 643 O O . THR A 1 89 ? 9.989 -7.663 -5.544 1.00 92.31 89 THR A O 1
ATOM 646 N N . LEU A 1 90 ? 9.275 -9.193 -7.023 1.00 92.38 90 LEU A N 1
ATOM 647 C CA . LEU A 1 90 ? 7.964 -9.371 -6.387 1.00 92.38 90 LEU A CA 1
ATOM 648 C C . LEU A 1 90 ? 8.084 -9.852 -4.937 1.00 92.38 90 LEU A C 1
ATOM 650 O O . LEU A 1 90 ? 7.431 -9.308 -4.045 1.00 92.38 90 LEU A O 1
ATOM 654 N N . ARG A 1 91 ? 8.971 -10.821 -4.673 1.00 93.94 91 ARG A N 1
ATOM 655 C CA . ARG A 1 91 ? 9.250 -11.291 -3.308 1.00 93.94 91 ARG A CA 1
ATOM 656 C C . ARG A 1 91 ? 9.773 -10.160 -2.427 1.00 93.94 91 ARG A C 1
ATOM 658 O O . ARG A 1 91 ? 9.357 -10.055 -1.276 1.00 93.94 91 ARG A O 1
ATOM 665 N N . GLN A 1 92 ? 10.671 -9.330 -2.948 1.00 96.56 92 GLN A N 1
ATOM 666 C CA . GLN A 1 92 ? 11.229 -8.210 -2.200 1.00 96.56 92 GLN A CA 1
ATOM 667 C C . GLN A 1 92 ? 10.150 -7.174 -1.866 1.00 96.56 92 GLN A C 1
ATOM 669 O O . GLN A 1 92 ? 10.055 -6.766 -0.713 1.00 96.56 92 GLN A O 1
ATOM 674 N N . ILE A 1 93 ? 9.297 -6.798 -2.824 1.00 96.06 93 ILE A N 1
ATOM 675 C CA . ILE A 1 93 ? 8.203 -5.842 -2.586 1.00 96.06 93 ILE A CA 1
ATOM 676 C C . ILE A 1 93 ? 7.205 -6.389 -1.559 1.00 96.06 93 ILE A C 1
ATOM 678 O O . ILE A 1 93 ? 6.817 -5.666 -0.639 1.00 96.06 93 ILE A O 1
ATOM 682 N N . ALA A 1 94 ? 6.839 -7.668 -1.657 1.00 95.69 94 ALA A N 1
ATOM 683 C CA . ALA A 1 94 ? 5.947 -8.309 -0.694 1.00 95.69 94 ALA A CA 1
ATOM 684 C C . ALA A 1 94 ? 6.553 -8.336 0.722 1.00 95.69 94 ALA A C 1
ATOM 686 O O . ALA A 1 94 ? 5.871 -8.007 1.693 1.00 95.69 94 ALA A O 1
ATOM 687 N N . LEU A 1 95 ? 7.845 -8.667 0.852 1.00 97.88 95 LEU A N 1
ATOM 688 C CA . LEU A 1 95 ? 8.548 -8.651 2.139 1.00 97.88 95 LEU A CA 1
ATOM 689 C C . LEU A 1 95 ? 8.644 -7.239 2.723 1.00 97.88 95 LEU A C 1
ATOM 691 O O 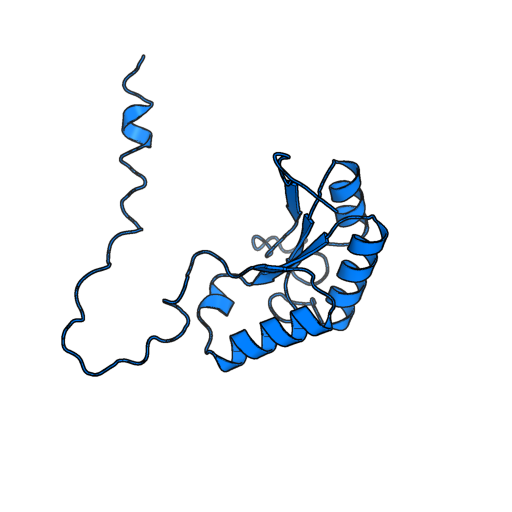. LEU A 1 95 ? 8.312 -7.056 3.891 1.00 97.88 95 LEU A O 1
ATOM 695 N N . MET A 1 96 ? 9.026 -6.239 1.922 1.00 98.12 96 MET A N 1
ATOM 696 C CA . MET A 1 96 ? 9.066 -4.839 2.362 1.00 98.12 96 MET A CA 1
ATOM 697 C C . MET A 1 96 ? 7.684 -4.357 2.814 1.00 98.12 96 MET A C 1
ATOM 699 O O . MET A 1 96 ? 7.570 -3.711 3.850 1.00 98.12 96 MET A O 1
ATOM 703 N N . SER A 1 97 ? 6.628 -4.719 2.081 1.00 97.88 97 SER A N 1
ATOM 704 C CA . SER A 1 97 ? 5.244 -4.394 2.446 1.00 97.88 97 SER A CA 1
ATOM 705 C C . SER A 1 97 ? 4.846 -5.036 3.774 1.00 97.88 97 SER A C 1
ATOM 707 O O . SER A 1 97 ? 4.257 -4.377 4.631 1.00 97.88 97 SER A O 1
ATOM 709 N N . LYS A 1 98 ? 5.218 -6.305 3.988 1.00 97.94 98 LYS A N 1
ATOM 710 C CA . LYS A 1 98 ? 4.943 -6.994 5.251 1.00 97.94 98 LYS A CA 1
ATOM 711 C C . LYS A 1 98 ? 5.716 -6.382 6.416 1.00 97.94 98 LYS A C 1
ATOM 713 O O . LYS A 1 98 ? 5.146 -6.200 7.487 1.00 97.94 98 LYS A O 1
ATOM 718 N N . MET A 1 99 ? 6.986 -6.037 6.204 1.00 98.12 99 MET A N 1
ATOM 719 C CA . MET A 1 99 ? 7.821 -5.358 7.198 1.00 98.12 99 MET A CA 1
ATOM 720 C C . MET A 1 99 ? 7.309 -3.953 7.529 1.00 98.12 99 MET A C 1
ATOM 722 O O . MET A 1 99 ? 7.434 -3.525 8.669 1.00 98.12 99 MET A O 1
ATOM 726 N N . ALA A 1 100 ? 6.716 -3.249 6.561 1.00 98.25 100 ALA A N 1
ATOM 727 C CA . ALA A 1 100 ? 6.059 -1.964 6.788 1.00 98.25 100 ALA A CA 1
ATOM 728 C C . ALA A 1 100 ? 4.759 -2.084 7.611 1.00 98.25 100 ALA A C 1
ATOM 730 O O . ALA A 1 100 ? 4.190 -1.069 7.992 1.00 98.25 100 ALA A O 1
ATOM 731 N N . GLY A 1 101 ? 4.295 -3.304 7.903 1.00 98.06 101 GLY A N 1
ATOM 732 C CA . GLY A 1 101 ? 3.126 -3.556 8.746 1.00 98.06 101 GLY A CA 1
ATOM 733 C C . GLY A 1 101 ? 1.829 -3.792 7.980 1.00 98.06 101 GLY A C 1
ATOM 734 O O . GLY A 1 101 ? 0.769 -3.774 8.595 1.00 98.06 101 GLY A O 1
ATOM 735 N N . ALA A 1 102 ? 1.884 -4.009 6.660 1.00 97.88 102 ALA A N 1
ATOM 736 C CA . ALA A 1 102 ? 0.678 -4.203 5.863 1.00 97.88 102 ALA A CA 1
ATOM 737 C C . ALA A 1 102 ? -0.112 -5.438 6.329 1.00 97.88 102 ALA A C 1
ATOM 739 O O . ALA A 1 102 ? 0.449 -6.529 6.524 1.00 97.88 102 ALA A O 1
ATOM 740 N N . ASP A 1 103 ? -1.427 -5.268 6.452 1.00 97.75 103 ASP A N 1
ATOM 741 C CA . ASP A 1 103 ? -2.364 -6.344 6.774 1.00 97.75 103 ASP A CA 1
ATOM 742 C C . ASP A 1 103 ? -2.609 -7.220 5.543 1.00 97.75 103 ASP A C 1
ATOM 744 O O . ASP A 1 103 ? -2.690 -8.447 5.634 1.00 97.75 103 ASP A O 1
ATOM 748 N N . LEU A 1 104 ? -2.668 -6.573 4.376 1.00 96.31 104 LEU A N 1
ATOM 749 C CA . LEU A 1 104 ? -2.949 -7.177 3.080 1.00 96.31 104 LEU A CA 1
ATOM 750 C C . LEU A 1 104 ? -1.937 -6.691 2.032 1.00 96.31 104 LEU A C 1
ATOM 752 O O . LEU A 1 104 ? -1.475 -5.547 2.061 1.00 96.31 104 LEU A O 1
ATOM 756 N N . HIS A 1 105 ? -1.616 -7.560 1.075 1.00 94.69 105 HIS A N 1
ATOM 757 C CA . HIS A 1 105 ? -0.809 -7.215 -0.093 1.00 94.69 105 HIS A CA 1
ATOM 758 C C . HIS A 1 105 ? -1.555 -7.620 -1.364 1.00 94.69 105 HIS A C 1
ATOM 760 O O . HIS A 1 105 ? -1.841 -8.800 -1.572 1.00 94.69 105 HIS A O 1
ATOM 766 N N . HIS A 1 106 ? -1.900 -6.633 -2.183 1.00 92.00 106 HIS A N 1
ATOM 767 C CA . HIS A 1 106 ? -2.664 -6.782 -3.408 1.00 92.00 106 HIS A CA 1
ATOM 768 C C . HIS A 1 106 ? -1.738 -6.838 -4.624 1.00 92.00 106 HIS A C 1
ATOM 770 O O . HIS A 1 106 ? -0.881 -5.974 -4.818 1.00 92.00 106 HIS A O 1
ATOM 776 N N . ILE A 1 107 ? -1.964 -7.860 -5.442 1.00 87.81 107 ILE A N 1
ATOM 777 C CA . ILE A 1 107 ? -1.378 -8.056 -6.765 1.00 87.81 107 ILE A CA 1
ATOM 778 C C . ILE A 1 107 ? -2.556 -7.980 -7.737 1.00 87.81 107 ILE A C 1
ATOM 780 O O . ILE A 1 107 ? -3.543 -8.691 -7.532 1.00 87.81 107 ILE A O 1
ATOM 784 N N . GLY A 1 108 ? -2.472 -7.087 -8.722 1.00 75.50 108 GLY A N 1
ATOM 785 C CA . GLY A 1 108 ? -3.557 -6.770 -9.641 1.00 75.50 108 GLY A CA 1
ATOM 786 C C . GLY A 1 108 ? -3.792 -7.805 -10.743 1.00 75.50 108 GLY A C 1
ATOM 787 O O . GLY A 1 108 ? -3.600 -9.014 -10.581 1.00 75.50 108 GLY A O 1
ATOM 788 N N . ASP A 1 109 ? -4.298 -7.316 -11.872 1.00 70.38 109 ASP A N 1
ATOM 789 C CA . ASP A 1 109 ? -4.986 -8.085 -12.909 1.00 70.38 109 ASP A CA 1
ATOM 790 C C . ASP A 1 109 ? -4.069 -8.721 -13.962 1.00 70.38 109 ASP A C 1
ATOM 79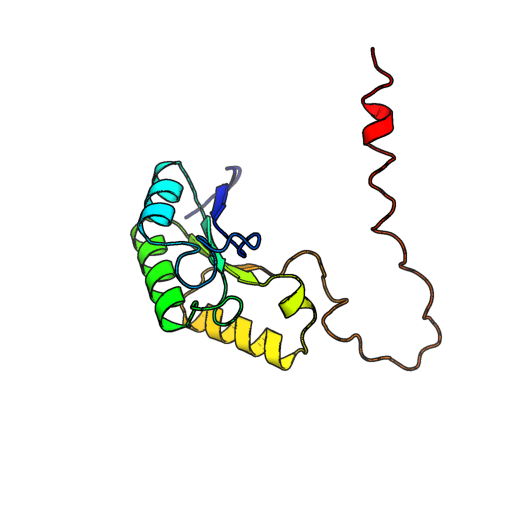2 O O . ASP A 1 109 ? -4.520 -9.578 -14.727 1.00 70.38 109 ASP A O 1
ATOM 796 N N . THR A 1 110 ? -2.773 -8.392 -13.979 1.00 63.34 110 THR A N 1
ATOM 797 C CA . THR A 1 110 ? -1.814 -9.015 -14.912 1.00 63.34 110 THR A CA 1
ATOM 798 C C . THR A 1 110 ? -1.620 -10.504 -14.601 1.00 63.34 110 THR A C 1
ATOM 800 O O . THR A 1 110 ? -1.220 -11.294 -15.465 1.00 63.34 110 THR A O 1
ATOM 803 N N . GLY A 1 111 ? -1.926 -10.917 -13.367 1.00 57.66 111 GLY A N 1
ATOM 804 C CA . GLY A 1 111 ? -1.815 -12.298 -12.913 1.00 57.66 111 GLY A CA 1
ATOM 805 C C . GLY A 1 111 ? -0.400 -12.871 -13.069 1.00 57.66 111 GLY A C 1
ATOM 806 O O . GLY A 1 111 ? 0.604 -12.164 -13.071 1.00 57.66 111 GLY A O 1
ATOM 807 N N . TYR A 1 112 ? -0.305 -14.193 -13.231 1.00 52.97 112 TYR A N 1
ATOM 808 C CA . TYR A 1 112 ? 0.973 -14.910 -13.368 1.00 52.97 112 TYR A CA 1
ATOM 809 C C . TYR A 1 112 ? 1.684 -14.711 -14.718 1.00 52.97 112 TYR A C 1
ATOM 811 O O . TYR A 1 112 ? 2.769 -15.256 -14.911 1.00 52.97 112 TYR A O 1
ATOM 819 N N . LEU A 1 113 ? 1.112 -13.965 -15.670 1.00 53.91 113 LEU A N 1
ATOM 820 C CA . LEU A 1 113 ? 1.747 -13.754 -16.979 1.00 53.91 113 LEU A CA 1
ATOM 821 C C . LEU A 1 113 ? 3.049 -12.945 -16.857 1.00 53.91 113 LEU A C 1
ATOM 823 O O . LEU A 1 113 ? 3.979 -13.167 -17.634 1.00 53.91 113 LEU A O 1
ATOM 827 N N . GLY A 1 114 ? 3.125 -12.063 -15.854 1.00 48.94 114 GLY A N 1
ATOM 828 C CA . GLY A 1 114 ? 4.311 -11.278 -15.512 1.00 48.94 114 GLY A CA 1
ATOM 829 C C . GLY A 1 114 ? 5.387 -12.048 -14.740 1.00 48.94 114 GLY A C 1
ATOM 830 O O . GLY A 1 114 ? 6.580 -11.873 -14.983 1.00 48.94 114 GLY A O 1
ATOM 831 N N . LEU A 1 115 ? 4.969 -13.002 -13.901 1.00 48.81 115 LEU A N 1
ATOM 832 C CA . LEU A 1 115 ? 5.831 -13.992 -13.256 1.00 48.81 115 LEU A CA 1
ATOM 833 C C . LEU A 1 115 ? 6.327 -14.980 -14.310 1.00 48.81 115 LEU A C 1
ATOM 835 O O . LEU A 1 115 ? 5.817 -16.095 -14.372 1.00 48.81 115 LEU A O 1
ATOM 839 N N . ARG A 1 116 ? 7.285 -14.546 -15.150 1.00 38.47 116 ARG A N 1
ATOM 840 C CA . ARG A 1 116 ? 7.960 -15.299 -16.220 1.00 38.47 116 ARG A CA 1
ATOM 841 C C . ARG A 1 116 ? 7.693 -16.786 -16.071 1.00 38.47 116 ARG A C 1
ATOM 843 O O . ARG A 1 116 ? 8.414 -17.488 -15.357 1.00 38.47 116 ARG A O 1
ATOM 850 N N . CYS A 1 117 ? 6.636 -17.241 -16.742 1.00 36.12 117 CYS A N 1
ATOM 851 C CA . CYS A 1 117 ? 6.377 -18.652 -16.901 1.00 36.12 117 CYS A CA 1
ATOM 852 C C . CYS A 1 117 ? 7.699 -19.198 -17.441 1.00 36.12 117 CYS A C 1
ATOM 854 O O . CYS A 1 117 ? 8.161 -18.755 -18.502 1.00 36.12 117 CYS A O 1
ATOM 856 N N . ARG A 1 118 ? 8.407 -20.043 -16.670 1.00 33.78 118 ARG A N 1
ATOM 857 C CA . ARG A 1 118 ? 9.537 -20.786 -17.233 1.00 33.78 118 ARG A CA 1
ATOM 858 C C . ARG A 1 118 ? 8.972 -21.352 -18.524 1.00 33.78 118 ARG A C 1
ATOM 860 O O . ARG A 1 118 ? 7.956 -22.036 -18.461 1.00 33.78 118 ARG A O 1
ATOM 867 N N . LYS A 1 119 ? 9.582 -21.031 -19.671 1.00 32.50 119 LYS A N 1
ATOM 868 C CA . LYS A 1 119 ? 9.368 -21.805 -20.891 1.00 32.50 119 LYS A CA 1
ATOM 869 C C . LYS A 1 119 ? 9.762 -23.231 -20.520 1.00 32.50 119 LYS A C 1
ATOM 871 O O . LYS A 1 119 ? 10.925 -23.603 -20.630 1.00 32.50 119 LYS A O 1
ATOM 876 N N . THR A 1 120 ? 8.829 -24.001 -19.975 1.00 33.84 120 THR A N 1
ATOM 877 C CA . THR A 1 120 ? 8.890 -25.441 -20.044 1.00 33.84 120 THR A CA 1
ATOM 878 C C . THR A 1 120 ? 8.860 -25.704 -21.535 1.00 33.84 120 THR A C 1
ATOM 880 O O . THR A 1 120 ? 8.017 -25.190 -22.269 1.00 33.84 120 THR A O 1
ATOM 883 N N . SER A 1 121 ? 9.875 -26.402 -22.015 1.00 32.88 121 SER A N 1
ATOM 884 C CA . SER A 1 121 ? 10.057 -26.799 -23.405 1.00 32.88 121 SER A CA 1
ATOM 885 C C . SER A 1 121 ? 9.006 -27.832 -23.839 1.00 32.88 121 SER A C 1
ATOM 887 O O . SER A 1 121 ? 9.344 -28.829 -24.466 1.00 32.88 121 SER A O 1
ATOM 889 N N . SER A 1 122 ? 7.736 -27.635 -23.473 1.00 32.78 122 SER A N 1
ATOM 890 C CA . SER A 1 122 ? 6.620 -28.459 -23.919 1.00 32.78 122 SER A CA 1
ATOM 891 C C . SER A 1 122 ? 5.873 -27.737 -25.047 1.00 32.78 122 SER A C 1
ATOM 893 O O . SER A 1 122 ? 5.605 -26.542 -24.898 1.00 32.78 122 SER A O 1
ATOM 895 N N . PRO A 1 123 ? 5.494 -28.411 -26.147 1.00 33.72 123 PRO A N 1
ATOM 896 C CA . PRO A 1 123 ? 4.980 -27.766 -27.360 1.00 33.72 123 PRO A CA 1
ATOM 897 C C . PRO A 1 123 ? 3.559 -27.188 -27.245 1.00 33.72 123 PRO A C 1
ATOM 899 O O . PRO A 1 123 ? 2.967 -26.818 -28.252 1.00 33.72 123 PRO A O 1
ATOM 902 N N . THR A 1 124 ? 2.983 -27.084 -26.049 1.00 34.53 124 THR A N 1
ATOM 903 C CA . THR A 1 124 ? 1.598 -26.638 -25.826 1.00 34.53 124 THR A CA 1
ATOM 904 C C . THR A 1 124 ? 1.461 -25.116 -25.702 1.00 34.53 124 THR A C 1
ATOM 906 O O . THR A 1 124 ? 0.559 -24.603 -25.043 1.00 34.53 124 THR A O 1
ATOM 909 N N . ALA A 1 125 ? 2.353 -24.364 -26.345 1.00 41.31 125 ALA A N 1
ATOM 910 C CA . ALA A 1 125 ? 2.134 -22.952 -26.617 1.00 41.31 125 ALA A CA 1
ATOM 911 C C . ALA A 1 125 ? 1.051 -22.854 -27.693 1.00 41.31 125 ALA A C 1
ATOM 913 O O . ALA A 1 125 ? 1.404 -23.011 -28.841 1.00 41.31 125 ALA A O 1
ATOM 914 N N . TRP A 1 126 ? -0.227 -22.695 -27.329 1.00 33.47 126 TRP A N 1
ATOM 915 C CA . TRP A 1 126 ? -1.318 -22.084 -28.120 1.00 33.47 126 TRP A CA 1
ATOM 916 C C . TRP A 1 126 ? -2.644 -22.295 -27.376 1.00 33.47 126 TRP A C 1
ATOM 918 O O . TRP A 1 126 ? -3.315 -23.306 -27.564 1.00 33.47 126 TRP A O 1
ATOM 928 N N . ARG A 1 127 ? -3.005 -21.331 -26.522 1.00 31.42 127 ARG A N 1
ATOM 929 C CA . ARG A 1 127 ? -4.374 -20.909 -26.153 1.00 31.42 127 ARG A CA 1
ATOM 930 C C . ARG A 1 127 ? -4.255 -20.074 -24.889 1.00 31.42 127 ARG A C 1
ATOM 932 O O . ARG A 1 127 ? -4.029 -20.641 -23.842 1.00 31.42 127 ARG A O 1
ATOM 939 N N . PHE A 1 128 ? -4.320 -18.755 -25.023 1.00 31.78 128 PHE A N 1
ATOM 940 C CA . PHE A 1 128 ? -5.009 -17.813 -24.121 1.00 31.78 128 PHE A CA 1
ATOM 941 C C . PHE A 1 128 ? -4.750 -16.380 -24.616 1.00 31.78 128 PHE A C 1
ATOM 943 O O . PHE A 1 128 ? -4.363 -15.481 -23.883 1.00 31.78 128 PHE A O 1
ATOM 950 N N . ALA A 1 129 ? -4.999 -16.168 -25.910 1.00 34.84 129 ALA A N 1
ATOM 951 C CA . ALA A 1 129 ? -5.441 -14.876 -26.408 1.00 34.84 129 ALA A CA 1
ATOM 952 C C . ALA A 1 129 ? -6.966 -14.836 -26.217 1.00 34.84 129 ALA A C 1
ATOM 954 O O . ALA A 1 129 ? -7.706 -15.181 -27.132 1.00 34.84 129 ALA A O 1
ATOM 955 N N . ALA A 1 130 ? -7.436 -14.553 -24.999 1.00 33.31 130 ALA A N 1
ATOM 956 C CA . ALA A 1 130 ? -8.868 -14.412 -24.714 1.00 33.31 130 ALA A CA 1
ATOM 957 C C . ALA A 1 130 ? -9.125 -13.690 -23.378 1.00 33.31 130 ALA A C 1
ATOM 959 O O . ALA A 1 130 ? -9.723 -14.256 -22.473 1.00 33.31 130 ALA A O 1
ATOM 960 N N . CYS A 1 131 ? -8.676 -12.441 -23.236 1.00 28.81 131 CYS A N 1
ATOM 961 C CA . CYS A 1 131 ? -9.290 -11.522 -22.262 1.00 28.81 131 CYS A CA 1
ATOM 962 C C . CYS A 1 131 ? -9.321 -10.052 -22.729 1.00 28.81 131 CYS A C 1
ATOM 964 O O . CYS A 1 131 ? -9.616 -9.159 -21.951 1.00 28.81 131 CYS A O 1
ATOM 966 N N . ALA A 1 132 ? -9.061 -9.785 -24.016 1.00 32.69 132 ALA A N 1
ATOM 967 C CA . ALA A 1 132 ? -9.148 -8.436 -24.593 1.00 32.69 132 ALA A CA 1
ATOM 968 C C . ALA A 1 132 ? -10.355 -8.246 -25.537 1.00 32.69 132 ALA A C 1
ATOM 970 O O . ALA A 1 132 ? -10.507 -7.192 -26.143 1.00 32.69 132 ALA A O 1
ATOM 971 N N . THR A 1 133 ? -11.238 -9.243 -25.675 1.00 33.75 133 THR A N 1
ATOM 972 C CA . THR A 1 133 ? -12.375 -9.204 -26.620 1.00 33.75 133 THR A CA 1
ATOM 973 C C . THR A 1 133 ? -13.747 -9.465 -25.992 1.00 33.75 133 THR A C 1
ATOM 975 O O . THR A 1 133 ? -14.727 -9.584 -26.720 1.00 33.75 133 THR A O 1
ATOM 978 N N . LEU A 1 134 ? -13.876 -9.493 -24.658 1.00 34.38 134 LEU A N 1
ATOM 979 C CA . LEU A 1 134 ? -15.174 -9.697 -23.983 1.00 34.38 134 LEU A CA 1
ATOM 980 C C . LEU A 1 134 ? -15.895 -8.405 -23.553 1.00 34.38 134 LEU A C 1
ATOM 982 O O . LEU A 1 134 ? -16.975 -8.472 -22.973 1.00 34.38 134 LEU A O 1
ATOM 986 N N . ILE A 1 135 ? -15.370 -7.232 -23.910 1.00 41.69 135 ILE A N 1
ATOM 987 C CA . ILE A 1 135 ? -16.026 -5.938 -23.656 1.00 41.69 135 ILE A CA 1
ATOM 988 C C . ILE A 1 135 ? -17.177 -5.586 -24.641 1.00 41.69 135 ILE A C 1
ATOM 990 O O . ILE A 1 135 ? -18.077 -4.860 -24.217 1.00 41.69 135 ILE A O 1
ATOM 994 N N . PRO A 1 136 ? -17.312 -6.109 -25.886 1.00 40.69 136 PRO A N 1
ATOM 995 C CA . PRO A 1 136 ? -18.435 -5.691 -26.736 1.00 40.69 136 PRO A CA 1
ATOM 996 C C . PRO A 1 136 ? -19.759 -6.432 -26.467 1.00 40.69 136 PRO A C 1
ATOM 998 O O . PRO A 1 136 ? -20.821 -5.922 -26.817 1.00 40.69 136 PRO A O 1
ATOM 1001 N N . ALA A 1 137 ? -19.745 -7.622 -25.854 1.00 41.84 137 ALA A N 1
ATOM 1002 C CA . ALA A 1 137 ? -20.954 -8.455 -25.755 1.00 41.84 137 ALA A CA 1
ATOM 1003 C C . ALA A 1 137 ? -21.938 -7.997 -24.662 1.00 41.84 137 ALA A C 1
ATOM 1005 O O . ALA A 1 137 ? -23.144 -8.223 -24.779 1.00 41.84 137 ALA A O 1
ATOM 1006 N N . TRP A 1 138 ? -21.440 -7.337 -23.614 1.00 42.28 138 TRP A N 1
ATOM 1007 C CA . TRP A 1 138 ? -22.278 -6.826 -22.527 1.00 42.28 138 TRP A CA 1
ATOM 1008 C C . TRP A 1 138 ? -22.923 -5.479 -22.890 1.00 42.28 138 TRP A C 1
ATOM 1010 O O . TRP A 1 138 ? -24.108 -5.273 -22.638 1.00 42.28 138 TRP A O 1
ATOM 1020 N N . LEU A 1 139 ? -22.190 -4.605 -23.594 1.00 37.12 139 LEU A N 1
ATOM 1021 C CA . LEU A 1 139 ? -22.694 -3.296 -24.028 1.00 37.12 139 LEU A CA 1
ATOM 1022 C C . LEU A 1 139 ? -23.810 -3.405 -25.087 1.00 37.12 139 LEU A C 1
ATOM 1024 O O . LEU A 1 139 ? -24.727 -2.589 -25.098 1.00 37.12 139 LEU A O 1
ATOM 1028 N N . ALA A 1 140 ? -23.787 -4.444 -25.929 1.00 44.31 140 ALA A N 1
ATOM 1029 C CA . ALA A 1 140 ? -24.815 -4.680 -26.948 1.00 44.31 140 ALA A CA 1
ATOM 1030 C C . ALA A 1 140 ? -26.170 -5.159 -26.382 1.00 44.31 140 ALA A C 1
ATOM 1032 O O . ALA A 1 140 ? -27.190 -5.046 -27.056 1.00 44.31 140 ALA A O 1
ATOM 1033 N N . ARG A 1 141 ? -26.214 -5.677 -25.143 1.00 45.59 141 ARG A N 1
ATOM 1034 C CA . ARG A 1 141 ? -27.472 -6.092 -24.488 1.00 45.59 141 ARG A CA 1
ATOM 1035 C C . ARG A 1 141 ? -28.186 -4.966 -23.742 1.00 45.59 141 ARG A C 1
ATOM 1037 O O . ARG A 1 141 ? -29.352 -5.137 -23.409 1.00 45.59 141 ARG A O 1
ATOM 1044 N N . LEU A 1 142 ? -27.533 -3.826 -23.517 1.00 44.56 142 LEU A N 1
ATOM 1045 C CA . LEU A 1 142 ? -28.121 -2.680 -22.811 1.00 44.56 142 LEU A CA 1
ATOM 1046 C C . LEU A 1 142 ? -28.769 -1.644 -23.744 1.00 44.56 142 LEU A C 1
ATOM 1048 O O . LEU A 1 142 ? -29.478 -0.760 -23.273 1.00 44.56 142 LEU A O 1
ATOM 1052 N N . THR A 1 143 ? -28.587 -1.765 -25.061 1.00 47.62 143 THR A N 1
ATOM 1053 C CA . THR A 1 143 ? -29.217 -0.888 -26.066 1.00 47.62 143 THR A CA 1
ATOM 1054 C C . THR A 1 143 ? -30.397 -1.532 -26.801 1.00 47.62 143 THR A C 1
ATOM 1056 O O . THR A 1 143 ? -31.056 -0.852 -27.579 1.00 47.62 143 THR A O 1
ATOM 1059 N N . ALA A 1 144 ? -30.707 -2.806 -26.535 1.00 49.66 144 ALA A N 1
ATOM 1060 C CA . ALA A 1 144 ? -31.798 -3.546 -27.184 1.00 49.66 144 ALA A CA 1
ATOM 1061 C C . ALA A 1 144 ? -33.092 -3.644 -26.346 1.00 49.66 144 ALA A C 1
ATOM 1063 O O . ALA A 1 144 ? -34.005 -4.379 -26.714 1.00 49.66 144 ALA A O 1
ATOM 1064 N N . SER A 1 145 ? -33.185 -2.923 -25.222 1.00 49.66 145 SER A N 1
ATOM 1065 C CA . SER A 1 145 ? -34.406 -2.815 -24.407 1.00 49.66 145 SER A CA 1
ATOM 1066 C C . SER A 1 145 ? -34.852 -1.359 -24.220 1.00 49.66 145 SER A C 1
ATOM 1068 O O . SER A 1 145 ? -35.060 -0.898 -23.094 1.00 49.66 145 SER A O 1
ATOM 1070 N N . ARG A 1 146 ? -34.970 -0.629 -25.329 1.00 44.41 146 ARG A N 1
ATOM 1071 C CA . ARG A 1 146 ? -35.831 0.551 -25.445 1.00 44.41 146 ARG A CA 1
ATOM 1072 C C . ARG A 1 146 ? -36.703 0.401 -26.677 1.00 44.41 146 ARG A C 1
ATOM 1074 O O . ARG A 1 146 ? -36.147 -0.026 -27.711 1.00 44.41 146 ARG A O 1
#

Secondary structure (DSSP, 8-state):
---TT----EEE-SS--S-TTTSSTTSS-HHHHHHHHHTT-SEEEEEPTTSSTT--HHHHHHHHHHHHHTT-EEEEE--HHHHTS-HHHHHHHHHHHHHTT-SEEE--TTGGGSS-----S-S-------SSS-SHHHHTTSSS--

Foldseek 3Di:
DDQVPHDAAEDEDAADPPDPVCAAQNVDDLVNLLVCVVVPHQEYEDAFAPQGHHRHLQNLLVSQVSNVVSVHAYEYEHDPVQLLAEPVSVVVSVVSRVVSPHPYYDYDDVPCVSHPPPPPVDPPPDDDPPDPPPVPPVVVVVPPPD

Organism: Serratia plymuthica (NCBI:txid82996)